Protein AF-A0A170V195-F1 (afdb_monomer_lite)

Organism: Triatoma infestans (NCBI:txid30076)

Radius of gyration: 22.28 Å; chains: 1; bounding box: 36×31×73 Å

pLDDT: mean 81.88, std 9.95, range [51.56, 96.31]

Foldseek 3Di:
DQLVVQLVVCVVVVHDPVVSNVSSLPRLDDPLVVVLVCLCVVDDPPVSVVVNVVSVVSNVVSCVVVVVVVVVVVVVVVVVVVVVCVVVVVVVVVVD

Structure (mmCIF, N/CA/C/O backbone):
data_AF-A0A170V195-F1
#
_entry.id   AF-A0A170V195-F1
#
loop_
_atom_site.group_PDB
_atom_site.id
_atom_site.type_symbol
_atom_site.label_atom_id
_atom_site.label_alt_id
_atom_site.label_comp_id
_atom_site.label_asym_id
_atom_site.label_entity_id
_atom_site.label_seq_id
_atom_site.pdbx_PDB_ins_code
_atom_site.Cartn_x
_atom_site.Cartn_y
_atom_site.Cartn_z
_atom_site.occupancy
_atom_site.B_iso_or_equiv
_atom_site.auth_seq_id
_atom_site.auth_comp_id
_atom_site.auth_asym_id
_atom_site.auth_atom_id
_atom_site.pdbx_PDB_model_num
ATOM 1 N N . ILE A 1 1 ? -2.541 3.270 -4.562 1.00 81.69 1 ILE A N 1
ATOM 2 C CA . ILE A 1 1 ? -3.683 2.483 -5.095 1.00 81.69 1 ILE A CA 1
ATOM 3 C C . ILE A 1 1 ? -3.758 1.112 -4.427 1.00 81.69 1 ILE A C 1
ATOM 5 O O . ILE A 1 1 ? -4.794 0.841 -3.836 1.00 81.69 1 ILE A O 1
ATOM 9 N N . GLY A 1 2 ? -2.675 0.315 -4.430 1.00 85.81 2 GLY A N 1
ATOM 10 C CA . GLY A 1 2 ? -2.624 -1.007 -3.773 1.00 85.81 2 GLY A CA 1
ATOM 11 C C . GLY A 1 2 ? -3.198 -1.017 -2.353 1.00 85.81 2 GLY A C 1
ATOM 12 O O . GLY A 1 2 ? -4.185 -1.699 -2.121 1.00 85.81 2 GLY A O 1
ATOM 13 N N . TYR A 1 3 ? -2.710 -0.137 -1.471 1.00 87.75 3 TYR A N 1
ATOM 14 C CA . TYR A 1 3 ? -3.236 0.020 -0.105 1.00 87.75 3 TYR A CA 1
ATOM 15 C C . TYR A 1 3 ? -4.761 0.240 -0.035 1.00 87.75 3 TYR A C 1
ATOM 17 O O . TYR A 1 3 ? -5.468 -0.429 0.714 1.00 87.75 3 TYR A O 1
ATOM 25 N N . ALA A 1 4 ? -5.297 1.167 -0.838 1.00 89.12 4 ALA A N 1
ATOM 26 C CA . ALA A 1 4 ? -6.720 1.513 -0.814 1.00 89.12 4 ALA A CA 1
ATOM 27 C C . ALA A 1 4 ? -7.602 0.370 -1.340 1.00 89.12 4 ALA A C 1
ATOM 29 O O . ALA A 1 4 ? -8.663 0.099 -0.778 1.00 89.12 4 ALA A O 1
ATOM 30 N N . ILE A 1 5 ? -7.153 -0.317 -2.395 1.00 92.94 5 ILE A N 1
ATOM 31 C CA . ILE A 1 5 ? -7.862 -1.468 -2.962 1.00 92.94 5 ILE A CA 1
ATOM 32 C C . ILE A 1 5 ? -7.788 -2.659 -2.005 1.00 92.94 5 ILE A C 1
ATOM 34 O O . ILE A 1 5 ? -8.825 -3.247 -1.716 1.00 92.94 5 ILE A O 1
ATOM 38 N N . GLY A 1 6 ? -6.608 -2.978 -1.466 1.00 91.81 6 GLY A N 1
ATOM 39 C CA . GLY A 1 6 ? -6.419 -4.067 -0.508 1.00 91.81 6 GLY A CA 1
ATOM 40 C C . GLY A 1 6 ? -7.270 -3.887 0.744 1.00 91.81 6 GLY A C 1
ATOM 41 O O . GLY A 1 6 ? -7.982 -4.805 1.144 1.00 91.81 6 GLY A O 1
ATOM 42 N N . TRP A 1 7 ? -7.298 -2.674 1.304 1.00 90.75 7 TRP A N 1
ATOM 43 C CA . TRP A 1 7 ? -8.167 -2.354 2.435 1.00 90.75 7 TRP A CA 1
ATOM 44 C C . TRP A 1 7 ? -9.654 -2.465 2.078 1.00 90.75 7 TRP A C 1
ATOM 46 O O . TRP A 1 7 ? -10.426 -3.068 2.823 1.00 90.75 7 TRP A O 1
ATOM 56 N N . SER A 1 8 ? -10.079 -1.913 0.938 1.00 92.81 8 SER A N 1
ATOM 57 C CA . SER A 1 8 ? -11.483 -1.974 0.502 1.00 92.81 8 SER A CA 1
ATOM 58 C C . SER A 1 8 ? -11.937 -3.418 0.283 1.00 92.81 8 SER A C 1
ATOM 60 O O . SER A 1 8 ? -12.995 -3.814 0.770 1.00 92.81 8 SER A O 1
ATOM 62 N N . LEU A 1 9 ? -11.106 -4.230 -0.370 1.00 93.81 9 LEU A N 1
ATOM 63 C CA . LEU A 1 9 ? -11.376 -5.641 -0.620 1.00 93.81 9 LEU A CA 1
ATOM 64 C C . LEU A 1 9 ? -11.430 -6.442 0.686 1.00 93.81 9 LEU A C 1
ATOM 66 O O . LEU A 1 9 ? -12.373 -7.198 0.897 1.00 93.81 9 LEU A O 1
ATOM 70 N N . ALA A 1 10 ? -10.488 -6.226 1.607 1.00 93.88 10 ALA A N 1
ATOM 71 C CA . ALA A 1 10 ? -10.485 -6.896 2.907 1.00 93.88 10 ALA A CA 1
ATOM 72 C C . ALA A 1 10 ? -11.697 -6.503 3.780 1.00 93.88 10 ALA A C 1
ATOM 74 O O . ALA A 1 10 ? -12.180 -7.308 4.579 1.00 93.88 10 ALA A O 1
ATOM 75 N N . ASN A 1 11 ? -12.239 -5.289 3.605 1.00 92.25 11 ASN A N 1
ATOM 76 C CA . ASN A 1 11 ? -13.505 -4.882 4.221 1.00 92.25 11 ASN A C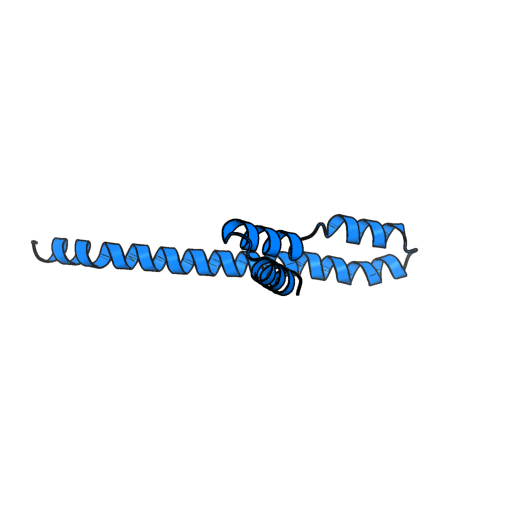A 1
ATOM 77 C C . ASN A 1 11 ? -14.712 -5.597 3.609 1.00 92.25 11 ASN A C 1
ATOM 79 O O . ASN A 1 11 ? -15.550 -6.095 4.359 1.00 92.25 11 ASN A O 1
ATOM 83 N N . VAL A 1 12 ? -14.786 -5.690 2.277 1.00 96.31 12 VAL A N 1
ATOM 84 C CA . VAL A 1 12 ? -15.849 -6.434 1.578 1.00 96.31 12 VAL A CA 1
ATOM 85 C C . VAL A 1 12 ? -15.834 -7.912 1.980 1.00 96.31 12 VAL A C 1
ATOM 87 O O . VAL A 1 12 ? -16.884 -8.494 2.240 1.00 96.31 12 VAL A O 1
ATOM 90 N N . LEU A 1 13 ? -14.642 -8.495 2.125 1.00 95.12 13 LEU A N 1
ATOM 91 C CA . LEU A 1 13 ? -14.429 -9.880 2.552 1.00 95.12 13 LEU A CA 1
ATOM 92 C C . LEU A 1 13 ? -14.528 -10.091 4.072 1.00 95.12 13 LEU A C 1
ATOM 94 O O . LEU A 1 13 ? -14.251 -11.193 4.544 1.00 95.12 13 LEU A O 1
ATOM 98 N N . LYS A 1 14 ? -14.905 -9.057 4.840 1.00 94.56 14 LYS A N 1
ATOM 99 C CA . LYS A 1 14 ? -15.112 -9.104 6.300 1.00 94.56 14 LYS A CA 1
ATOM 100 C C . LYS A 1 14 ? -13.950 -9.741 7.080 1.00 94.56 14 LYS A C 1
ATOM 102 O O . LYS A 1 14 ? -14.178 -10.428 8.070 1.00 94.56 14 LYS A O 1
ATOM 107 N N . GLN A 1 15 ? -12.715 -9.501 6.641 1.00 94.12 15 GLN A N 1
ATOM 108 C CA . GLN A 1 15 ? -11.517 -10.017 7.313 1.00 94.12 15 GLN A CA 1
ATOM 109 C C . GLN A 1 15 ? -11.369 -9.418 8.720 1.00 94.12 15 GLN A C 1
ATOM 111 O O . GLN A 1 15 ? -11.953 -8.370 9.014 1.00 94.12 15 GLN A O 1
ATOM 116 N N . VAL A 1 16 ? -10.605 -10.058 9.606 1.00 95.12 16 VAL A N 1
ATOM 117 C CA . VAL A 1 16 ? -10.325 -9.498 10.941 1.00 95.12 16 VAL A CA 1
ATOM 118 C C . VAL A 1 16 ? -9.414 -8.264 10.833 1.00 95.12 16 VAL A C 1
ATOM 120 O O . VAL A 1 16 ? -8.711 -8.113 9.835 1.00 95.12 16 VAL A O 1
ATOM 123 N N . PRO A 1 17 ? -9.429 -7.331 11.806 1.00 89.50 17 PRO A N 1
ATOM 124 C CA . PRO A 1 17 ? -8.691 -6.068 11.699 1.00 89.50 17 PRO A CA 1
ATOM 125 C C . PRO A 1 17 ? -7.188 -6.230 11.431 1.00 89.50 17 PRO A C 1
ATOM 127 O O . PRO A 1 17 ? -6.624 -5.453 10.661 1.00 89.50 17 PRO A O 1
ATOM 130 N N . GLU A 1 18 ? -6.567 -7.245 12.033 1.00 92.56 18 GLU A N 1
ATOM 131 C CA . GLU A 1 18 ? -5.151 -7.581 11.844 1.00 92.56 18 GLU A CA 1
ATOM 132 C C . GLU A 1 18 ? -4.878 -8.008 10.395 1.00 92.56 18 GLU A C 1
ATOM 134 O O . GLU A 1 18 ? -4.020 -7.431 9.723 1.00 92.56 18 GLU A O 1
ATOM 139 N N . ASP A 1 19 ? -5.708 -8.905 9.863 1.00 91.94 19 ASP A N 1
ATOM 140 C CA . ASP A 1 19 ? -5.619 -9.380 8.481 1.00 91.94 19 ASP A CA 1
ATOM 141 C C . ASP A 1 19 ? -5.904 -8.271 7.466 1.00 91.94 19 ASP A C 1
ATOM 143 O O . ASP A 1 19 ? -5.244 -8.192 6.432 1.00 91.94 19 ASP A O 1
ATOM 147 N N . LYS A 1 20 ? -6.842 -7.355 7.746 1.00 92.69 20 LYS A N 1
ATOM 148 C CA . LYS A 1 20 ? -7.088 -6.199 6.863 1.00 92.69 20 LYS A CA 1
ATOM 149 C C . LYS A 1 20 ? -5.843 -5.330 6.719 1.00 92.69 20 LYS A C 1
ATOM 151 O O . LYS A 1 20 ? -5.562 -4.848 5.620 1.00 92.69 20 LYS A O 1
ATOM 156 N N . LEU A 1 21 ? -5.119 -5.108 7.818 1.00 90.56 21 LEU A N 1
ATOM 157 C CA . LEU A 1 21 ? -3.882 -4.335 7.806 1.00 90.56 21 LEU A CA 1
ATOM 158 C C . LEU A 1 21 ? -2.789 -5.086 7.042 1.00 90.56 21 LEU A C 1
ATOM 160 O O . LEU A 1 21 ? -2.144 -4.484 6.186 1.00 90.56 21 LEU A O 1
ATOM 164 N N . ALA A 1 22 ? -2.639 -6.390 7.288 1.00 91.81 22 ALA A N 1
ATOM 165 C CA . ALA A 1 22 ? -1.689 -7.231 6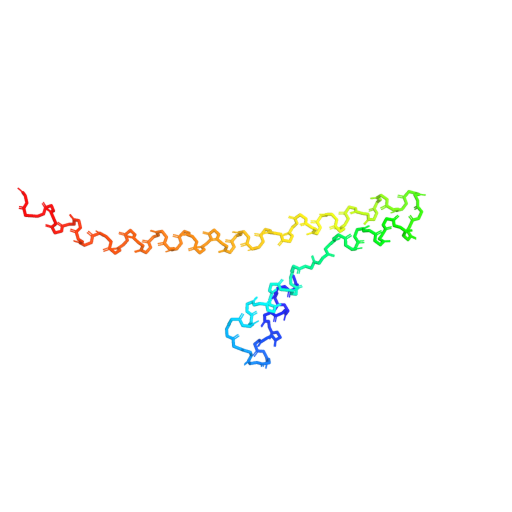.568 1.00 91.81 22 ALA A CA 1
ATOM 166 C C . ALA A 1 22 ? -1.957 -7.218 5.054 1.00 91.81 22 ALA A C 1
ATOM 168 O O . ALA A 1 22 ? -1.074 -6.868 4.278 1.00 91.81 22 ALA A O 1
ATOM 169 N N . ILE A 1 23 ? -3.197 -7.473 4.623 1.00 93.12 23 ILE A N 1
ATOM 170 C CA . ILE A 1 23 ? -3.592 -7.454 3.205 1.00 93.12 23 ILE A CA 1
ATOM 171 C C . ILE A 1 23 ? -3.337 -6.077 2.580 1.00 93.12 23 ILE A C 1
ATOM 173 O O . ILE A 1 23 ? -2.833 -5.981 1.462 1.00 93.12 23 ILE A O 1
ATOM 177 N N . CYS A 1 24 ? -3.664 -4.993 3.284 1.00 91.62 24 CYS A N 1
ATOM 178 C CA . CYS A 1 24 ? -3.398 -3.629 2.824 1.00 91.62 24 CYS A CA 1
ATOM 179 C C . CYS A 1 24 ? -1.897 -3.383 2.595 1.00 91.62 24 CYS A C 1
ATOM 181 O O . CYS A 1 24 ? -1.518 -2.809 1.572 1.00 91.62 24 CYS A O 1
ATOM 183 N N . ILE A 1 25 ? -1.045 -3.844 3.515 1.00 89.44 25 ILE A N 1
ATOM 184 C CA . ILE A 1 25 ? 0.408 -3.684 3.420 1.00 89.44 25 ILE A CA 1
ATOM 185 C C . ILE A 1 25 ? 0.979 -4.566 2.308 1.00 89.44 25 ILE A C 1
ATOM 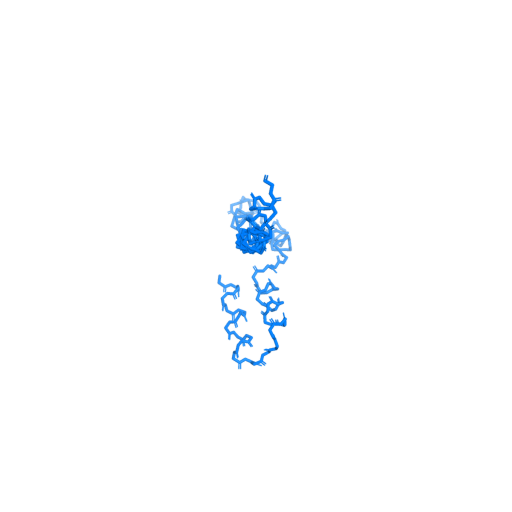187 O O . ILE A 1 25 ? 1.671 -4.036 1.452 1.00 89.44 25 ILE A O 1
ATOM 191 N N . GLU A 1 26 ? 0.638 -5.852 2.247 1.00 89.75 26 GLU A N 1
ATOM 192 C CA . GLU A 1 26 ? 1.133 -6.795 1.226 1.00 89.75 26 GLU A CA 1
ATOM 193 C C . GLU A 1 26 ? 0.703 -6.413 -0.200 1.00 89.75 26 GLU A C 1
ATOM 195 O O . GLU A 1 26 ? 1.414 -6.630 -1.178 1.00 89.75 26 GLU A O 1
ATOM 200 N N . THR A 1 27 ? -0.473 -5.800 -0.355 1.00 90.06 27 THR A N 1
ATOM 201 C CA . THR A 1 27 ? -0.931 -5.322 -1.672 1.00 90.06 27 THR A CA 1
ATOM 202 C C . THR A 1 27 ? -0.295 -3.992 -2.075 1.00 90.06 27 THR A C 1
ATOM 204 O O . THR A 1 27 ? -0.116 -3.727 -3.270 1.00 90.06 27 THR A O 1
ATOM 207 N N . GLY A 1 28 ? 0.024 -3.131 -1.105 1.00 86.38 28 GLY A N 1
ATOM 208 C CA . GLY A 1 28 ? 0.653 -1.830 -1.330 1.00 86.38 28 GLY A CA 1
ATOM 209 C C . GLY A 1 28 ? 2.179 -1.874 -1.426 1.00 86.38 28 GLY A C 1
ATOM 210 O O . GLY A 1 28 ? 2.756 -1.095 -2.184 1.00 86.38 28 GLY A O 1
ATOM 211 N N . VAL A 1 29 ? 2.8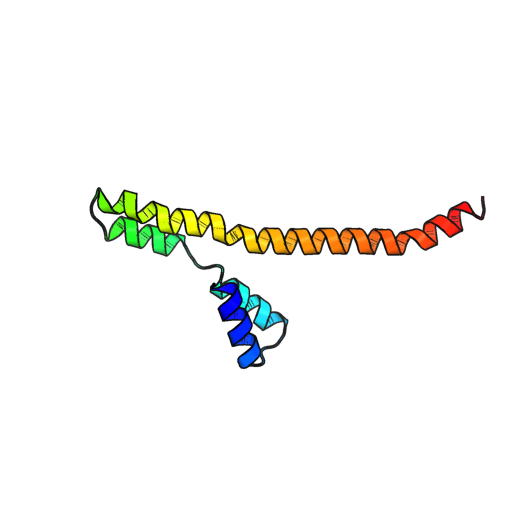15 -2.791 -0.700 1.00 88.44 29 VAL A N 1
ATOM 212 C CA . VAL A 1 29 ? 4.256 -3.046 -0.667 1.00 88.44 29 VAL A CA 1
ATOM 213 C C . VAL A 1 29 ? 4.511 -4.375 -1.359 1.00 88.44 29 VAL A C 1
ATOM 215 O O . VAL A 1 29 ? 4.192 -5.429 -0.832 1.00 88.44 29 VAL A O 1
ATOM 218 N N . GLN A 1 30 ? 5.106 -4.325 -2.545 1.00 85.31 30 GLN A N 1
ATOM 219 C CA . GLN A 1 30 ? 5.462 -5.521 -3.308 1.00 85.31 30 GLN A CA 1
ATOM 220 C C . GLN A 1 30 ? 6.975 -5.592 -3.521 1.00 85.31 30 GLN A C 1
ATOM 222 O O . GLN A 1 30 ? 7.700 -4.624 -3.273 1.00 85.31 30 GLN A O 1
ATOM 227 N N . ASN A 1 31 ? 7.464 -6.726 -4.030 1.00 85.38 31 ASN A N 1
ATOM 228 C CA . ASN A 1 31 ? 8.865 -6.882 -4.412 1.00 85.38 31 ASN A CA 1
ATOM 229 C C . ASN A 1 31 ? 9.173 -6.099 -5.703 1.00 85.38 31 ASN A C 1
ATOM 231 O O . ASN A 1 31 ? 9.122 -6.627 -6.815 1.00 85.38 31 ASN A O 1
ATOM 235 N N . THR A 1 32 ? 9.519 -4.823 -5.548 1.00 84.44 32 THR A N 1
ATOM 236 C CA . THR A 1 32 ? 9.933 -3.945 -6.652 1.00 84.44 32 THR A CA 1
ATOM 237 C C . THR A 1 32 ? 11.265 -4.364 -7.278 1.00 84.44 32 THR A C 1
ATOM 239 O O . THR A 1 32 ? 11.501 -4.068 -8.448 1.00 84.44 32 THR A O 1
ATOM 242 N N . GLY A 1 33 ? 12.108 -5.110 -6.554 1.00 83.06 33 GLY A N 1
ATOM 243 C CA . GLY A 1 33 ? 13.379 -5.636 -7.057 1.00 83.06 33 GLY A CA 1
ATOM 244 C C . GLY A 1 33 ? 13.201 -6.615 -8.218 1.00 83.06 33 GLY A C 1
ATOM 245 O O . GLY A 1 33 ? 13.919 -6.518 -9.210 1.00 83.06 33 GLY A O 1
ATOM 246 N N . ILE A 1 34 ? 12.193 -7.493 -8.150 1.00 86.56 34 ILE A N 1
ATOM 247 C CA . ILE A 1 34 ? 11.856 -8.403 -9.257 1.00 86.56 34 ILE A CA 1
ATOM 248 C C . ILE A 1 34 ? 11.408 -7.612 -10.491 1.00 86.56 34 ILE A C 1
ATOM 250 O O . ILE A 1 34 ? 11.843 -7.912 -11.600 1.00 86.56 34 ILE A O 1
ATOM 254 N N . ALA A 1 35 ? 10.586 -6.573 -10.317 1.00 84.44 35 ALA A N 1
ATOM 255 C CA . ALA A 1 35 ? 10.127 -5.744 -11.433 1.00 84.44 35 ALA A CA 1
ATOM 256 C C . ALA A 1 35 ? 11.289 -5.005 -12.122 1.00 84.44 35 ALA A C 1
ATOM 258 O O . ALA A 1 35 ? 11.371 -4.990 -13.350 1.00 84.44 35 ALA A O 1
ATOM 259 N N . ILE A 1 36 ? 12.213 -4.438 -11.338 1.00 85.81 36 ILE A N 1
ATOM 260 C CA . ILE A 1 36 ? 13.428 -3.783 -11.848 1.00 85.81 36 ILE A CA 1
ATOM 261 C C . ILE A 1 36 ? 14.306 -4.788 -12.600 1.00 85.81 36 ILE A C 1
ATOM 263 O O . ILE A 1 36 ? 14.751 -4.502 -13.710 1.00 85.81 36 ILE A O 1
ATOM 267 N N . PHE A 1 37 ? 14.528 -5.971 -12.021 1.00 86.19 37 PHE A N 1
ATOM 268 C CA . PHE A 1 37 ? 15.333 -7.027 -12.631 1.00 86.19 37 PHE A CA 1
ATOM 269 C C . PHE A 1 37 ? 14.749 -7.501 -13.969 1.00 86.19 37 PHE A C 1
ATOM 271 O O . PHE A 1 37 ? 15.474 -7.581 -14.959 1.00 86.19 37 PHE A O 1
ATOM 278 N N . LEU A 1 38 ? 13.438 -7.760 -14.026 1.00 85.94 38 LEU A N 1
ATOM 279 C CA . LEU A 1 38 ? 12.761 -8.194 -15.250 1.00 85.94 38 LEU A CA 1
ATOM 280 C C . LEU A 1 38 ? 12.850 -7.140 -16.356 1.00 85.94 38 LEU A C 1
ATOM 282 O O . LEU A 1 38 ? 13.171 -7.476 -17.491 1.00 85.94 38 LEU A O 1
ATOM 286 N N . LEU A 1 39 ? 12.620 -5.864 -16.037 1.00 83.12 39 LEU A N 1
ATOM 287 C CA . LEU A 1 39 ? 12.730 -4.788 -17.025 1.00 83.12 39 LEU A CA 1
ATOM 288 C C . LEU A 1 39 ? 14.170 -4.626 -17.527 1.00 83.12 39 LEU A C 1
ATOM 290 O O . LEU A 1 39 ? 14.383 -4.477 -18.726 1.00 83.12 39 LEU A O 1
ATOM 294 N N . ARG A 1 40 ? 15.160 -4.744 -16.636 1.00 77.25 40 ARG A N 1
ATOM 295 C CA . ARG A 1 40 ? 16.580 -4.680 -17.005 1.00 77.25 40 ARG A CA 1
ATOM 296 C C . ARG A 1 40 ? 17.019 -5.822 -17.915 1.00 77.25 40 ARG A C 1
ATOM 298 O O . ARG A 1 40 ? 17.842 -5.597 -18.795 1.00 77.25 40 ARG A O 1
ATOM 305 N N . PHE A 1 41 ? 16.491 -7.023 -17.692 1.00 80.88 41 PHE A N 1
ATOM 306 C CA . PHE A 1 41 ? 16.883 -8.229 -18.420 1.00 80.88 41 PHE A CA 1
ATOM 307 C C . PHE A 1 41 ? 16.114 -8.421 -19.734 1.00 80.88 41 PHE A C 1
ATOM 309 O O . PHE A 1 41 ? 16.667 -8.931 -20.705 1.00 80.88 41 PHE A O 1
ATOM 316 N N . CYS A 1 42 ? 14.839 -8.024 -19.785 1.00 83.50 42 CYS A N 1
ATOM 317 C CA . CYS A 1 42 ? 13.990 -8.219 -20.962 1.00 83.50 42 CYS A CA 1
ATOM 318 C C . CYS A 1 42 ? 14.113 -7.102 -22.009 1.00 83.50 42 CYS A C 1
ATOM 320 O O . CYS A 1 42 ? 13.724 -7.318 -23.156 1.00 83.50 42 CYS A O 1
ATOM 322 N N . LEU A 1 43 ? 14.622 -5.921 -21.643 1.00 79.94 43 LEU A N 1
ATOM 323 C CA . LEU A 1 43 ? 14.815 -4.807 -22.571 1.00 79.94 43 LEU A CA 1
ATOM 324 C C . LEU A 1 43 ? 16.294 -4.624 -22.913 1.00 79.94 43 LEU A C 1
ATOM 326 O O . LEU A 1 43 ? 17.148 -4.541 -22.034 1.00 79.94 43 LEU A O 1
ATOM 330 N N . THR A 1 44 ? 16.584 -4.492 -24.205 1.00 71.56 44 THR A N 1
ATOM 331 C CA . THR A 1 44 ? 17.889 -4.057 -24.702 1.00 71.56 44 THR A CA 1
ATOM 332 C C . THR A 1 44 ? 18.123 -2.578 -24.392 1.00 71.56 44 THR A C 1
ATOM 334 O O . THR A 1 44 ? 17.197 -1.758 -24.353 1.00 71.56 44 THR A O 1
ATOM 337 N N . GLU A 1 45 ? 19.381 -2.211 -24.163 1.00 72.00 45 GLU A N 1
ATOM 338 C CA . GLU A 1 45 ? 19.762 -0.802 -24.062 1.00 72.00 45 GLU A CA 1
ATOM 339 C C . GLU A 1 45 ? 19.490 -0.096 -25.400 1.00 72.00 45 GLU A C 1
ATOM 341 O O . GLU A 1 45 ? 19.738 -0.691 -26.453 1.00 72.00 45 GLU A O 1
ATOM 346 N N . PRO A 1 46 ? 18.948 1.140 -25.419 1.00 71.50 46 PRO A N 1
ATOM 347 C CA . PRO A 1 46 ? 18.791 2.106 -24.319 1.00 71.50 46 PRO A CA 1
ATOM 348 C C . PRO A 1 46 ? 17.420 2.095 -23.613 1.00 71.50 46 PRO A C 1
ATOM 350 O O . PRO A 1 46 ? 17.238 2.799 -22.623 1.00 71.50 46 PRO A O 1
ATOM 353 N N . ALA A 1 47 ? 16.440 1.321 -24.093 1.00 73.56 47 ALA A N 1
ATOM 354 C CA . ALA A 1 47 ? 15.078 1.321 -23.541 1.00 73.56 47 ALA A CA 1
ATOM 355 C C . ALA A 1 47 ? 15.030 0.826 -22.085 1.00 73.56 47 ALA A C 1
ATOM 357 O O . ALA A 1 47 ? 14.201 1.280 -21.295 1.00 73.56 47 ALA A O 1
ATOM 358 N N . SER A 1 48 ? 15.952 -0.065 -21.724 1.00 68.44 48 SER A N 1
ATOM 359 C CA . SER A 1 48 ? 16.126 -0.594 -20.372 1.00 68.44 48 SER A CA 1
ATOM 360 C C . SER A 1 48 ? 16.330 0.511 -19.325 1.00 68.44 48 SER A C 1
ATOM 362 O O . SER A 1 48 ? 15.603 0.580 -18.335 1.00 68.44 48 SER A O 1
ATOM 364 N N . ASP A 1 49 ? 17.231 1.464 -19.568 1.00 72.69 49 ASP A N 1
ATOM 365 C CA . ASP A 1 49 ? 17.532 2.533 -18.607 1.00 72.69 49 ASP A CA 1
ATOM 366 C C . ASP A 1 49 ? 16.348 3.497 -18.422 1.00 72.69 49 ASP A C 1
ATOM 368 O O . ASP A 1 49 ? 15.972 3.836 -17.297 1.00 72.69 49 ASP A O 1
ATOM 372 N N . ILE A 1 50 ? 15.690 3.858 -19.527 1.00 80.50 50 ILE A N 1
ATOM 373 C CA . ILE A 1 50 ? 14.555 4.793 -19.544 1.00 80.50 50 ILE A CA 1
ATOM 374 C C . ILE A 1 50 ? 13.303 4.166 -18.910 1.00 80.50 50 ILE A C 1
ATOM 376 O O . ILE A 1 50 ? 12.482 4.860 -18.321 1.00 80.50 50 ILE A O 1
ATOM 380 N N . THR A 1 51 ? 13.137 2.846 -18.999 1.00 78.75 51 THR A N 1
ATOM 381 C CA . THR A 1 51 ? 12.001 2.142 -18.379 1.00 78.75 51 THR A CA 1
ATOM 382 C C . THR A 1 51 ? 12.256 1.767 -16.923 1.00 78.75 51 THR A C 1
ATOM 384 O O . THR A 1 51 ? 11.296 1.553 -16.186 1.00 78.75 51 THR A O 1
ATOM 387 N N . THR A 1 52 ? 13.513 1.761 -16.464 1.00 78.75 52 THR A N 1
ATOM 388 C CA . THR A 1 52 ? 13.866 1.449 -15.067 1.00 78.75 52 THR A CA 1
ATOM 389 C C . THR A 1 52 ? 13.569 2.602 -14.099 1.00 78.75 52 THR A C 1
ATOM 391 O O . THR A 1 52 ? 13.336 2.365 -12.915 1.00 78.75 52 THR A O 1
ATOM 394 N N . VAL A 1 53 ? 13.501 3.854 -14.564 1.00 82.31 53 VAL A N 1
ATOM 395 C CA . VAL A 1 53 ? 13.143 4.990 -13.688 1.00 82.31 53 VAL A CA 1
ATOM 396 C C . VAL A 1 53 ? 11.734 4.872 -13.109 1.00 82.31 53 VAL A C 1
ATOM 398 O O . VAL A 1 53 ? 11.528 5.241 -11.956 1.00 82.31 53 VAL A O 1
ATOM 401 N N . ALA A 1 54 ? 10.775 4.313 -13.851 1.00 83.56 54 ALA A N 1
ATOM 402 C CA . ALA A 1 54 ? 9.411 4.115 -13.360 1.00 83.56 54 ALA A CA 1
ATOM 403 C C . ALA A 1 54 ? 9.335 3.179 -12.129 1.00 83.56 54 ALA A C 1
ATOM 405 O O . ALA A 1 54 ? 8.832 3.611 -11.090 1.00 83.56 54 ALA A O 1
ATOM 406 N N . PRO A 1 55 ? 9.852 1.934 -12.160 1.00 83.31 55 PRO A N 1
ATOM 407 C CA . PRO A 1 55 ? 9.834 1.048 -10.998 1.00 83.31 55 PRO A CA 1
ATOM 408 C C . PRO A 1 55 ? 10.753 1.525 -9.864 1.00 83.31 55 PRO A C 1
ATOM 410 O O . PRO A 1 55 ? 10.426 1.299 -8.702 1.00 83.31 55 PRO A O 1
ATOM 413 N N . VAL A 1 56 ? 11.853 2.231 -10.157 1.00 83.44 56 VAL A N 1
ATOM 414 C CA . VAL A 1 56 ? 12.703 2.845 -9.118 1.00 83.44 56 VAL A CA 1
ATOM 415 C C . VAL A 1 56 ? 11.962 3.971 -8.394 1.00 83.44 56 VAL A C 1
ATOM 417 O O . VAL A 1 56 ? 11.970 4.019 -7.165 1.00 83.44 56 VAL A O 1
ATOM 420 N N . ALA A 1 57 ? 11.259 4.841 -9.125 1.00 84.75 57 ALA A N 1
ATOM 421 C CA . ALA A 1 57 ? 10.425 5.880 -8.526 1.00 84.75 57 ALA A CA 1
ATOM 422 C C . ALA A 1 57 ? 9.316 5.270 -7.657 1.00 84.75 57 ALA A C 1
ATOM 424 O O . ALA A 1 57 ? 9.084 5.728 -6.539 1.00 84.75 57 ALA A O 1
ATOM 425 N N . VAL A 1 58 ? 8.678 4.191 -8.123 1.00 83.50 58 VAL A N 1
ATOM 426 C CA . VAL A 1 58 ? 7.693 3.448 -7.326 1.00 83.50 58 VAL A CA 1
ATOM 427 C C . VAL A 1 58 ? 8.335 2.871 -6.062 1.00 83.50 58 VAL A C 1
ATOM 429 O O . VAL A 1 58 ? 7.783 3.053 -4.982 1.00 83.50 58 VAL A O 1
ATOM 432 N N . ALA A 1 59 ? 9.519 2.259 -6.154 1.00 83.25 59 ALA A N 1
ATOM 433 C CA . ALA A 1 59 ? 10.226 1.701 -4.999 1.00 83.25 59 ALA A CA 1
ATOM 434 C C . ALA A 1 59 ? 10.541 2.751 -3.920 1.00 83.25 59 ALA A C 1
ATOM 436 O O . ALA A 1 59 ? 10.422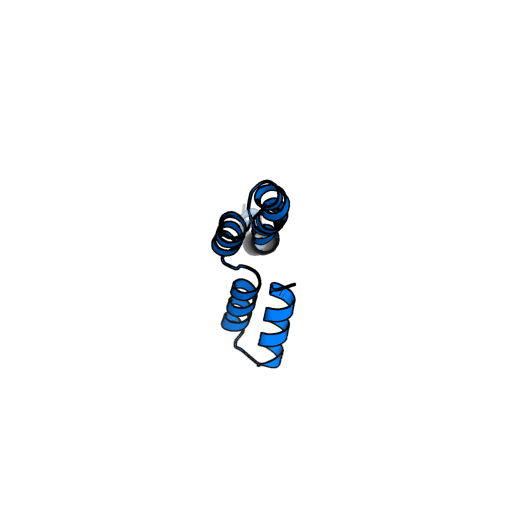 2.456 -2.733 1.00 83.25 59 ALA A O 1
ATOM 437 N N . LEU A 1 60 ? 10.883 3.979 -4.320 1.00 83.62 60 LEU A N 1
ATOM 438 C CA . LEU A 1 60 ? 11.137 5.093 -3.400 1.00 83.62 60 LEU A CA 1
ATOM 439 C C . LEU A 1 60 ? 9.858 5.672 -2.778 1.00 83.62 60 LEU A C 1
ATOM 441 O O . LEU A 1 60 ? 9.894 6.167 -1.653 1.00 83.62 60 LEU A O 1
ATOM 445 N N . MET A 1 61 ? 8.727 5.608 -3.484 1.00 82.69 61 MET A N 1
ATOM 446 C CA . MET A 1 61 ? 7.442 6.127 -3.000 1.00 82.69 61 MET A CA 1
ATOM 447 C C . MET A 1 61 ? 6.698 5.139 -2.091 1.00 82.69 61 MET A C 1
ATOM 449 O O . MET A 1 61 ? 5.985 5.565 -1.186 1.00 82.69 61 MET A O 1
ATOM 453 N N . THR A 1 62 ? 6.875 3.828 -2.283 1.00 83.38 62 THR A N 1
ATOM 454 C CA . THR A 1 62 ? 6.252 2.765 -1.474 1.00 83.38 62 THR A CA 1
ATOM 455 C C . THR A 1 62 ? 6.461 2.880 0.047 1.00 83.38 62 THR A C 1
ATOM 457 O O . THR A 1 62 ? 5.487 2.631 0.762 1.00 83.38 62 THR A O 1
ATOM 460 N N . PRO A 1 63 ? 7.642 3.256 0.588 1.00 80.62 63 PRO A N 1
ATOM 461 C CA . PRO A 1 63 ? 7.824 3.384 2.035 1.00 80.62 63 PRO A CA 1
ATOM 462 C C . PRO A 1 63 ? 7.170 4.636 2.637 1.00 80.62 63 PRO A C 1
ATOM 464 O O . PRO A 1 63 ? 6.891 4.647 3.835 1.00 80.62 63 PRO A O 1
ATOM 467 N N . LEU A 1 64 ? 6.885 5.684 1.850 1.00 84.81 64 LEU A N 1
ATOM 468 C CA . LEU A 1 64 ? 6.375 6.954 2.385 1.00 84.81 64 LEU A CA 1
ATOM 469 C C . LEU A 1 64 ? 5.034 6.806 3.129 1.00 84.81 64 LEU A C 1
ATOM 471 O O . LEU A 1 64 ? 4.950 7.284 4.258 1.00 84.81 64 LEU A O 1
ATOM 475 N N . PRO A 1 65 ? 4.002 6.120 2.595 1.00 82.94 65 PRO A N 1
ATOM 476 C CA . PRO A 1 65 ? 2.737 5.933 3.306 1.00 82.94 65 PRO A CA 1
ATOM 477 C C . PRO A 1 65 ? 2.892 5.180 4.632 1.00 82.94 65 PRO A C 1
ATOM 479 O O . PRO A 1 65 ? 2.240 5.534 5.612 1.00 82.94 65 PRO A O 1
ATOM 482 N N . VAL A 1 66 ? 3.771 4.171 4.678 1.00 84.88 66 VAL A N 1
ATOM 483 C CA . VAL A 1 66 ? 4.023 3.368 5.885 1.00 84.88 66 VAL A CA 1
ATOM 484 C C . VAL A 1 66 ? 4.756 4.198 6.936 1.00 84.88 66 VAL A C 1
ATOM 486 O O . VAL A 1 66 ? 4.365 4.196 8.102 1.00 84.88 66 VAL A O 1
ATOM 489 N N . ILE A 1 67 ? 5.769 4.968 6.525 1.00 87.25 67 ILE A N 1
ATOM 490 C CA . ILE A 1 67 ? 6.501 5.879 7.412 1.00 87.25 67 ILE A CA 1
ATOM 491 C C . ILE A 1 67 ? 5.565 6.964 7.951 1.00 87.25 67 ILE A C 1
ATOM 493 O O . ILE A 1 67 ? 5.551 7.207 9.153 1.00 87.25 67 ILE A O 1
ATOM 497 N N . ILE A 1 68 ? 4.739 7.583 7.104 1.00 87.75 68 ILE A N 1
ATOM 498 C CA . ILE A 1 68 ? 3.753 8.587 7.531 1.00 87.75 68 ILE A CA 1
ATOM 499 C C . ILE A 1 68 ? 2.783 7.981 8.550 1.00 87.75 68 ILE A C 1
ATOM 501 O O . ILE A 1 68 ? 2.539 8.580 9.597 1.00 87.75 68 ILE A O 1
ATOM 505 N N . PHE A 1 69 ? 2.264 6.779 8.287 1.00 86.81 69 PHE A N 1
ATOM 506 C CA . PHE A 1 69 ? 1.385 6.082 9.222 1.00 86.81 69 PHE A CA 1
ATOM 507 C C . PHE A 1 69 ? 2.077 5.811 10.567 1.00 86.81 69 PHE A C 1
ATOM 509 O O . PHE A 1 69 ? 1.496 6.072 11.623 1.00 86.81 69 PHE A O 1
ATOM 516 N N . TYR A 1 70 ? 3.331 5.354 10.541 1.00 87.88 70 TYR A N 1
ATOM 517 C CA . TYR A 1 70 ? 4.134 5.133 11.741 1.00 87.88 70 TYR A CA 1
ATOM 518 C C . TYR A 1 70 ? 4.369 6.430 12.529 1.00 87.88 70 TYR A C 1
ATOM 520 O O . TYR A 1 70 ? 4.136 6.461 13.736 1.00 87.88 70 TYR A O 1
ATOM 528 N N . LEU A 1 71 ? 4.747 7.521 11.857 1.00 89.62 71 LEU A N 1
ATOM 529 C CA . LEU A 1 71 ? 4.956 8.827 12.488 1.00 89.62 71 LEU A CA 1
ATOM 530 C C . LEU A 1 71 ? 3.673 9.350 13.142 1.00 89.62 71 LEU A C 1
ATOM 532 O O . LEU A 1 71 ? 3.706 9.783 14.291 1.00 89.62 71 LEU A O 1
ATOM 536 N N . VAL A 1 72 ? 2.523 9.236 12.469 1.00 88.69 72 VAL A N 1
ATOM 537 C CA . VAL A 1 72 ? 1.221 9.610 13.045 1.00 88.69 72 VAL A CA 1
ATOM 538 C C . VAL A 1 72 ? 0.913 8.784 14.297 1.00 88.69 72 VAL A C 1
ATOM 540 O O . VAL A 1 72 ? 0.462 9.331 15.305 1.00 88.69 72 VAL A O 1
ATOM 543 N N . ARG A 1 73 ? 1.163 7.469 14.267 1.00 87.19 73 ARG A N 1
ATOM 544 C CA . ARG A 1 73 ? 0.965 6.582 15.427 1.00 87.19 73 ARG A CA 1
ATOM 545 C C . ARG A 1 73 ? 1.889 6.946 16.587 1.00 87.19 73 ARG A C 1
ATOM 547 O O . ARG A 1 73 ? 1.428 6.978 17.729 1.00 87.19 73 ARG A O 1
ATOM 554 N N . MET A 1 74 ? 3.149 7.255 16.295 1.00 86.69 74 MET A N 1
ATOM 555 C CA . MET A 1 74 ? 4.142 7.671 17.280 1.00 86.69 74 MET A CA 1
ATOM 556 C C . MET A 1 74 ? 3.735 8.992 17.940 1.00 86.69 74 MET A C 1
ATOM 558 O O . MET A 1 74 ? 3.608 9.035 19.160 1.00 86.69 74 MET A O 1
ATOM 562 N N . CYS A 1 75 ? 3.403 10.024 17.156 1.00 86.19 75 CYS A N 1
ATOM 563 C CA . CYS A 1 75 ? 2.959 11.317 17.684 1.00 86.19 75 CYS A CA 1
ATOM 564 C C . CYS A 1 75 ? 1.719 11.188 18.582 1.00 86.19 75 CYS A C 1
ATOM 566 O O . CYS A 1 75 ? 1.688 11.755 19.669 1.00 86.19 75 CYS A O 1
ATOM 568 N N . ARG A 1 76 ? 0.715 10.398 18.175 1.00 85.62 76 ARG A N 1
ATOM 569 C CA . ARG A 1 76 ? -0.503 10.181 18.978 1.00 85.62 76 ARG A CA 1
ATOM 570 C C . ARG A 1 76 ? -0.232 9.445 20.292 1.00 85.62 76 ARG A C 1
ATOM 572 O O . ARG A 1 76 ? -0.884 9.732 21.289 1.00 85.62 76 ARG A O 1
ATOM 579 N N . THR A 1 77 ? 0.714 8.508 20.294 1.00 81.75 77 THR A N 1
ATOM 580 C CA . THR A 1 77 ? 1.098 7.752 21.498 1.00 81.75 77 THR A CA 1
ATOM 581 C C . THR A 1 77 ? 1.882 8.634 22.468 1.00 81.75 77 THR A C 1
ATOM 583 O O . THR A 1 77 ? 1.610 8.620 23.665 1.00 81.75 77 THR A O 1
ATOM 586 N N . SER A 1 78 ? 2.806 9.455 21.958 1.00 74.62 78 SER A N 1
ATOM 587 C CA . SER A 1 78 ? 3.547 10.422 22.770 1.00 74.62 78 SER A CA 1
ATOM 588 C C . SER A 1 78 ? 2.627 11.450 23.432 1.00 74.62 78 SER A C 1
ATOM 590 O O . SER A 1 78 ? 2.816 11.747 24.605 1.00 74.62 78 SER A O 1
ATOM 592 N N . SER A 1 79 ? 1.606 11.954 22.728 1.00 71.56 79 SER A N 1
ATOM 593 C CA . SER A 1 79 ? 0.627 12.879 23.317 1.00 71.56 79 SER A CA 1
ATOM 594 C C . SER A 1 79 ? -0.220 12.232 24.419 1.00 71.56 79 SER A C 1
ATOM 596 O O . SER A 1 79 ? -0.391 12.840 25.469 1.00 71.56 79 SER A O 1
ATOM 598 N N . ALA A 1 80 ? -0.680 10.990 24.229 1.00 69.06 80 ALA A N 1
ATOM 599 C CA . ALA A 1 80 ? -1.468 10.277 25.241 1.00 69.06 80 ALA A CA 1
ATOM 600 C C . ALA A 1 80 ? -0.669 10.000 26.530 1.00 69.06 80 ALA A C 1
ATOM 602 O O . ALA A 1 80 ? -1.190 10.161 27.629 1.00 69.06 80 ALA A O 1
ATOM 603 N N . ALA A 1 81 ? 0.617 9.655 26.405 1.00 69.81 81 ALA A N 1
ATOM 604 C CA . ALA A 1 81 ? 1.496 9.429 27.555 1.00 69.81 81 ALA A CA 1
ATOM 605 C C . ALA A 1 81 ? 1.816 10.716 28.344 1.00 69.81 81 ALA A C 1
ATOM 607 O O . ALA A 1 81 ? 2.129 10.653 29.532 1.00 69.81 81 ALA A O 1
ATOM 608 N N . ILE A 1 82 ? 1.770 11.882 27.691 1.00 69.06 82 ILE A N 1
ATOM 609 C CA . ILE A 1 82 ? 1.931 13.189 28.347 1.00 69.06 82 ILE A CA 1
ATOM 610 C C . ILE A 1 82 ? 0.645 13.570 29.091 1.00 69.06 82 ILE A C 1
ATOM 612 O O . ILE A 1 82 ? 0.715 14.049 30.220 1.00 69.06 82 ILE A O 1
ATOM 616 N N . GLU A 1 83 ? -0.518 13.323 28.486 1.00 71.88 83 GLU A N 1
ATOM 617 C CA . GLU A 1 83 ? -1.829 13.623 29.073 1.00 71.88 83 GLU A CA 1
ATOM 618 C C . GLU A 1 83 ? -2.119 12.775 30.323 1.00 71.88 83 GLU A C 1
ATOM 620 O O . GLU A 1 83 ? -2.617 13.300 31.313 1.00 71.88 83 GLU A O 1
ATOM 625 N N . GLU A 1 84 ? -1.711 11.502 30.332 1.00 73.56 84 GLU A N 1
ATOM 626 C CA . GLU A 1 84 ? -1.824 10.617 31.503 1.00 73.56 84 GLU A CA 1
ATOM 627 C C . GLU A 1 84 ? -0.963 11.081 32.692 1.00 73.56 84 GLU A C 1
ATOM 629 O O . GLU A 1 84 ? -1.376 10.965 33.845 1.00 73.56 84 GLU A O 1
ATOM 634 N N . LYS A 1 85 ? 0.223 11.645 32.429 1.00 67.75 85 LYS A N 1
ATOM 635 C CA . LYS A 1 85 ? 1.148 12.113 33.477 1.00 67.75 85 LYS A CA 1
ATOM 636 C C . LYS A 1 85 ? 0.809 13.499 34.022 1.00 67.75 85 LYS A C 1
ATOM 638 O O . LYS A 1 85 ? 1.280 13.863 35.097 1.00 67.75 85 LYS A O 1
ATOM 643 N N . LEU A 1 86 ? 0.007 14.283 33.304 1.00 69.62 86 LEU A N 1
ATOM 644 C CA . LEU A 1 86 ? -0.353 15.641 33.702 1.00 69.62 86 LEU A CA 1
ATOM 645 C C . LEU A 1 86 ? -1.103 15.716 35.052 1.00 69.62 86 LEU A C 1
ATOM 647 O O . LEU A 1 86 ? -0.675 16.508 35.889 1.00 69.62 86 LEU A O 1
ATOM 651 N N . PRO A 1 87 ? -2.148 14.909 35.334 1.00 66.44 87 PRO A N 1
ATOM 652 C CA . PRO A 1 87 ? -2.838 14.965 36.626 1.00 66.44 87 PRO A CA 1
ATOM 653 C C . PRO A 1 87 ? -1.942 14.547 37.801 1.00 66.44 87 PRO A C 1
ATOM 655 O O . PRO A 1 87 ? -1.970 15.196 38.840 1.00 66.44 87 PRO A O 1
ATOM 658 N N . THR A 1 88 ? -1.074 13.544 37.627 1.00 66.44 88 THR A N 1
ATOM 659 C CA . THR A 1 88 ? -0.176 13.084 38.703 1.00 66.44 88 THR A CA 1
ATOM 660 C C . THR A 1 88 ? 0.899 14.106 39.074 1.00 66.44 88 THR A C 1
ATOM 662 O O . THR A 1 88 ? 1.264 14.204 40.239 1.00 66.44 88 THR A O 1
ATOM 665 N N . LEU A 1 89 ? 1.392 14.888 38.105 1.00 63.53 89 LEU A N 1
ATOM 666 C CA . LEU A 1 89 ? 2.398 15.926 38.359 1.00 63.53 89 LEU A CA 1
ATOM 667 C C . LEU A 1 89 ? 1.789 17.189 38.983 1.00 63.53 89 LEU A C 1
ATOM 669 O O . LEU A 1 89 ? 2.465 17.895 39.727 1.00 63.53 89 LEU A O 1
ATOM 673 N N . VAL A 1 90 ? 0.521 17.487 38.683 1.00 67.12 90 VAL A N 1
ATOM 674 C CA . VAL A 1 90 ? -0.199 18.615 39.294 1.00 67.12 90 VAL A CA 1
ATOM 675 C C . VAL A 1 90 ? -0.500 18.331 40.768 1.00 67.12 90 VAL A C 1
ATOM 677 O O . VAL A 1 90 ? -0.322 19.229 41.586 1.00 67.12 90 VAL A O 1
ATOM 680 N N . ASP A 1 91 ? -0.869 17.097 41.126 1.00 64.31 91 ASP A N 1
ATOM 681 C CA . ASP A 1 91 ? -1.045 16.698 42.530 1.00 64.31 91 ASP A CA 1
ATOM 682 C C . ASP A 1 91 ? 0.275 16.780 43.320 1.00 64.31 91 ASP A C 1
ATOM 684 O O . ASP A 1 91 ? 0.311 17.347 44.409 1.00 64.31 91 ASP A O 1
ATOM 688 N N . GLU A 1 92 ? 1.392 16.304 42.762 1.00 63.25 92 GLU A N 1
ATOM 689 C CA . GLU A 1 92 ? 2.696 16.302 43.449 1.00 63.25 92 GLU A CA 1
ATOM 690 C C . GLU A 1 92 ? 3.229 17.720 43.754 1.00 63.25 92 GLU A C 1
ATOM 692 O O . GLU A 1 92 ? 3.924 17.927 44.748 1.00 63.25 92 GLU A O 1
ATOM 697 N N . HIS A 1 93 ? 2.849 18.719 42.949 1.00 59.94 93 HIS A N 1
ATOM 698 C CA . HIS A 1 93 ? 3.204 20.129 43.146 1.00 59.94 93 HIS A CA 1
ATOM 699 C C . HIS A 1 93 ? 2.220 20.931 44.019 1.00 59.94 93 HIS A C 1
ATOM 701 O O . HIS A 1 93 ? 2.530 22.068 44.364 1.00 59.94 93 HIS A O 1
ATOM 707 N N . IL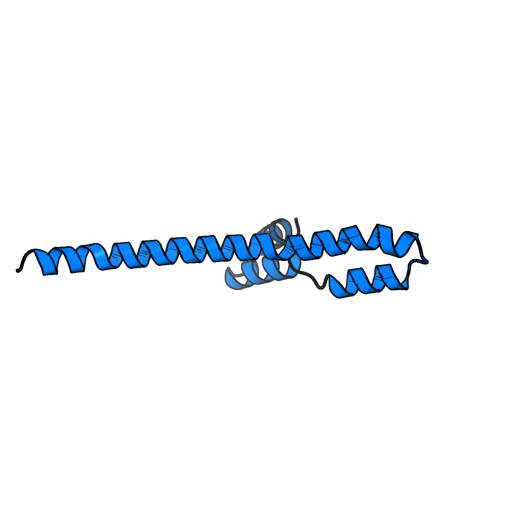E A 1 94 ? 1.054 20.380 44.375 1.00 59.16 94 ILE A N 1
ATOM 708 C CA . ILE A 1 94 ? 0.091 21.010 45.302 1.00 59.16 94 ILE A CA 1
ATOM 709 C C . ILE A 1 94 ? 0.406 20.653 46.768 1.00 59.16 94 ILE A C 1
ATOM 711 O O . ILE A 1 94 ? 0.022 21.387 47.679 1.00 59.16 94 ILE A O 1
ATOM 715 N N . TYR A 1 95 ? 1.123 19.550 47.006 1.00 51.56 95 TYR A N 1
ATOM 716 C CA . TYR A 1 95 ? 1.502 19.069 48.342 1.00 51.56 95 TYR A CA 1
ATOM 717 C C . TYR A 1 95 ? 2.930 19.463 48.791 1.00 51.56 95 TYR A C 1
ATOM 719 O O . TYR A 1 95 ? 3.403 18.953 49.810 1.00 51.56 95 TYR A O 1
ATOM 727 N N . LEU A 1 96 ? 3.594 20.380 48.075 1.00 54.47 96 LEU A N 1
ATOM 728 C CA . LEU A 1 96 ? 4.856 21.046 48.447 1.00 54.47 96 LEU A CA 1
ATOM 729 C C . LEU A 1 96 ? 4.640 22.556 48.592 1.00 54.47 96 LEU A C 1
ATOM 731 O O . LEU A 1 96 ? 5.262 23.141 49.508 1.00 54.47 96 LEU A O 1
#

InterPro domains:
  IPR038770 Sodium/solute symporter superfamily [G3DSA:1.20.1530.20] (1-81)

Secondary structure (DSSP, 8-state):
-HHHHHHHHHHHTT--HHHHHHHHHHHHS--HHHHHHHHHHHS-TTHHHHHHHHHHHHHHHTHHHHHHHHHHHHHHHHHHHHHHHHHHHHHHHH--

Sequence (96 aa):
IGYAIGWSLANVLKQVPEDKLAICIETGVQNTGIAIFLLRFCLTEPASDITTVAPVAVALMTPLPVIIFYLVRMCRTSSAAIEEKLPTLVDEHIYL